Protein AF-A0A2A2D7W2-F1 (afdb_monomer_lite)

Sequence (180 aa):
MSSDYAPDDEALRLYGRYKRAREIEAELRDPVREQAARDLKAGAAVSDLAKLTGLTPEYFRRIARAESVERKRPPTVGKLASGPARQHAAPPPAAPRWEGSPAPRMPGPPAELGLSPVVAALPEGDARLLASQAEAQHPDWGKEVRKELRGVPAEWVKRAIVEAAVQAGYVGVPGGETEK

Secondary structure (DSSP, 8-state):
--------HHHHHHHHHHHHHHHHHHHHHHHHHHHHHHHHHTT--HHHHHHHH---HHHHHHHHHHTT----PPPSS-------------PPP--------PPP-PPPPPGGG---HHHHTS-HHHHHHHHHHHHHH-HHHHHHHHHHGGGS-HHHHHHHHHHHHHHTTS-PPTT-----

pLDDT: mean 77.69, std 19.37, range [31.17, 96.38]

Radius of gyration: 27.21 Å; chains: 1; bounding box: 74×61×68 Å

Organism: NCBI:txid1940

Foldseek 3Di:
DPDPDDDDPVVVVVVVVVVVVVVVCVVCVVVLLVVLLVVLVVPDDLVVSCVVPVHDSVVSVVSCVVSVSDPPPPPPPDPDDDDDDDDDDDDDPDDPDDDDDDDDPPDFADPVLPFDPLLRPDDLVVLQVQLVQLCVVPVVVNVVLVVVCVVGPPSCSSSSSNRVCVVVVNDDGPPDPPPD

Structure (mmCIF, N/CA/C/O backbone):
data_AF-A0A2A2D7W2-F1
#
_entry.id   AF-A0A2A2D7W2-F1
#
loop_
_atom_site.group_PDB
_atom_site.id
_atom_site.type_symbol
_atom_site.label_atom_id
_atom_site.label_alt_id
_atom_site.label_comp_id
_atom_site.label_asym_id
_atom_site.label_entity_id
_atom_site.label_seq_id
_atom_site.pdbx_PDB_ins_code
_atom_site.Cartn_x
_atom_site.Cartn_y
_atom_site.Cartn_z
_atom_site.occupancy
_atom_site.B_iso_or_equiv
_atom_site.auth_seq_id
_atom_site.auth_comp_id
_atom_site.auth_asym_id
_atom_site.auth_atom_id
_atom_site.pdbx_PDB_model_num
ATOM 1 N N . MET A 1 1 ? 13.602 5.714 -39.920 1.00 51.44 1 MET A N 1
ATOM 2 C CA . MET A 1 1 ? 14.758 6.062 -39.073 1.00 51.44 1 MET A CA 1
ATOM 3 C C . MET A 1 1 ? 15.199 4.786 -38.384 1.00 51.44 1 MET A C 1
ATOM 5 O O . MET A 1 1 ? 14.487 4.335 -37.496 1.00 51.44 1 MET A O 1
ATOM 9 N N . SER A 1 2 ? 16.276 4.150 -38.853 1.00 49.97 2 SER A N 1
ATOM 10 C CA . SER A 1 2 ? 16.885 3.050 -38.098 1.00 49.97 2 SER A CA 1
ATOM 11 C C . SER A 1 2 ? 17.583 3.672 -36.904 1.00 49.97 2 SER A C 1
ATOM 13 O O . SER A 1 2 ? 18.493 4.479 -37.067 1.00 49.97 2 SER A O 1
ATOM 15 N N . SER A 1 3 ? 17.074 3.392 -35.711 1.00 67.00 3 SER A N 1
ATOM 16 C CA . SER A 1 3 ? 17.784 3.726 -34.489 1.00 67.00 3 SER A CA 1
ATOM 17 C C . SER A 1 3 ? 18.873 2.674 -34.326 1.00 67.00 3 SER A C 1
ATOM 19 O O . SER A 1 3 ? 18.574 1.541 -33.953 1.00 67.00 3 SER A O 1
ATOM 21 N N . ASP A 1 4 ? 20.118 3.047 -34.622 1.00 78.12 4 ASP A N 1
ATOM 22 C CA . ASP A 1 4 ? 21.319 2.256 -34.323 1.00 78.12 4 ASP A CA 1
ATOM 23 C C . ASP A 1 4 ? 21.610 2.297 -32.811 1.00 78.12 4 ASP A C 1
ATOM 25 O O . ASP A 1 4 ? 22.688 2.672 -32.354 1.00 78.12 4 ASP A O 1
ATOM 29 N N . TYR A 1 5 ? 20.597 1.992 -32.002 1.00 82.56 5 TYR A N 1
ATOM 30 C CA . TYR A 1 5 ? 20.726 1.926 -30.559 1.00 82.56 5 TYR A CA 1
ATOM 31 C C . TYR A 1 5 ? 21.287 0.558 -30.172 1.00 82.56 5 TYR A C 1
ATOM 33 O O . TYR A 1 5 ? 20.591 -0.456 -30.236 1.00 82.56 5 TYR A O 1
ATOM 41 N N . ALA A 1 6 ? 22.553 0.549 -29.761 1.00 86.50 6 ALA A N 1
ATOM 42 C CA . ALA A 1 6 ? 23.204 -0.589 -29.132 1.00 86.50 6 ALA A CA 1
ATOM 43 C C . ALA A 1 6 ? 23.229 -0.357 -27.608 1.00 86.50 6 ALA A C 1
ATOM 45 O O . ALA A 1 6 ? 24.036 0.450 -27.140 1.00 86.50 6 ALA A O 1
ATOM 46 N N . PRO A 1 7 ? 22.331 -0.988 -26.827 1.00 85.12 7 PRO A N 1
ATOM 47 C CA . PRO A 1 7 ? 22.400 -0.923 -25.370 1.00 85.12 7 PRO A CA 1
ATOM 48 C C . PRO A 1 7 ? 23.709 -1.544 -24.873 1.00 85.12 7 PRO A C 1
ATOM 50 O O . PRO A 1 7 ? 24.213 -2.498 -25.467 1.00 8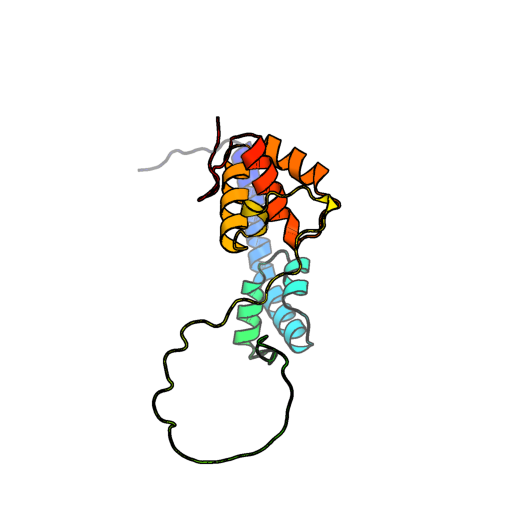5.12 7 PRO A O 1
ATOM 53 N N . ASP A 1 8 ? 24.238 -1.019 -23.770 1.00 91.38 8 ASP A N 1
ATOM 54 C CA . ASP A 1 8 ? 25.399 -1.607 -23.107 1.00 91.38 8 ASP A CA 1
ATOM 55 C C . ASP A 1 8 ? 25.084 -2.997 -22.509 1.00 91.38 8 ASP A C 1
ATOM 57 O O . ASP A 1 8 ? 23.928 -3.422 -22.370 1.00 91.38 8 ASP A O 1
ATOM 61 N N . ASP A 1 9 ? 26.137 -3.738 -22.158 1.00 91.44 9 ASP A N 1
ATOM 62 C CA . ASP A 1 9 ? 26.018 -5.104 -21.638 1.00 91.44 9 ASP A CA 1
ATOM 63 C C . ASP A 1 9 ? 25.222 -5.181 -20.324 1.00 91.44 9 ASP A C 1
ATOM 65 O O . ASP A 1 9 ? 24.587 -6.201 -20.028 1.00 91.44 9 ASP A O 1
ATOM 69 N N . GLU A 1 10 ? 25.240 -4.118 -19.517 1.00 91.75 10 GLU A N 1
ATOM 70 C CA . GLU A 1 10 ? 24.492 -4.051 -18.263 1.00 91.75 10 GLU A CA 1
ATOM 71 C C . GLU A 1 10 ? 22.987 -3.918 -18.525 1.00 91.75 10 GLU A C 1
ATOM 73 O O . GLU A 1 10 ? 22.187 -4.686 -17.971 1.00 91.75 10 GLU A O 1
ATOM 78 N N . ALA A 1 11 ? 22.602 -3.023 -19.434 1.00 92.69 11 ALA A N 1
ATOM 79 C CA . ALA A 1 11 ? 21.234 -2.834 -19.885 1.00 92.69 11 ALA A CA 1
ATOM 80 C C . ALA A 1 11 ? 20.687 -4.110 -20.537 1.00 92.69 11 ALA A C 1
ATOM 82 O O . ALA A 1 11 ? 19.581 -4.543 -20.203 1.00 92.69 11 ALA A O 1
ATOM 83 N N . LEU A 1 12 ? 21.474 -4.792 -21.379 1.00 95.00 12 LEU A N 1
ATOM 84 C CA . LEU A 1 12 ? 21.086 -6.079 -21.970 1.00 95.00 12 LEU A CA 1
ATOM 85 C C . LEU A 1 12 ? 20.760 -7.134 -20.902 1.00 95.00 12 LEU A C 1
ATOM 87 O O . LEU A 1 12 ? 19.733 -7.819 -20.984 1.00 95.00 12 LEU A O 1
ATOM 91 N N . ARG A 1 13 ? 21.584 -7.246 -19.853 1.00 95.31 13 ARG A N 1
ATOM 92 C CA . ARG A 1 13 ? 21.332 -8.175 -18.736 1.00 95.31 13 ARG A CA 1
ATOM 93 C C . ARG A 1 13 ? 20.109 -7.773 -17.919 1.00 95.31 13 ARG A C 1
ATOM 95 O O . ARG A 1 13 ? 19.344 -8.647 -17.496 1.00 95.31 13 ARG A O 1
ATOM 102 N N . LEU A 1 14 ? 19.917 -6.478 -17.669 1.00 95.62 14 LEU A N 1
ATOM 103 C CA . LEU A 1 14 ? 18.753 -5.959 -16.954 1.00 95.62 14 LEU A CA 1
ATOM 104 C C . LEU A 1 14 ? 17.462 -6.273 -17.715 1.00 95.62 14 LEU A C 1
ATOM 106 O O . LEU A 1 14 ? 16.559 -6.901 -17.157 1.00 95.62 14 LEU A O 1
ATOM 110 N N . TYR A 1 15 ? 17.401 -5.923 -18.998 1.00 94.50 15 TYR A N 1
ATOM 111 C CA . TYR A 1 15 ? 16.236 -6.174 -19.840 1.00 94.50 15 TYR A CA 1
ATOM 112 C C . TYR A 1 15 ? 15.977 -7.667 -20.029 1.00 94.50 15 TYR A C 1
ATOM 114 O O . TYR A 1 15 ? 14.828 -8.097 -19.962 1.00 94.50 15 TYR A O 1
ATOM 122 N N . GLY A 1 16 ? 17.023 -8.486 -20.155 1.00 95.75 16 GLY A N 1
ATOM 123 C CA . GLY A 1 16 ? 16.884 -9.940 -20.212 1.00 95.75 16 GLY A CA 1
ATOM 124 C C . GLY A 1 16 ? 16.321 -10.555 -18.923 1.00 95.75 16 GLY A C 1
ATOM 125 O O . GLY A 1 16 ? 15.558 -11.520 -18.979 1.00 95.75 16 GLY A O 1
ATOM 126 N N . ARG A 1 17 ? 16.667 -10.021 -17.741 1.00 96.38 17 ARG A N 1
ATOM 127 C CA . ARG A 1 17 ? 16.051 -10.440 -16.465 1.00 96.38 17 ARG A CA 1
ATOM 128 C C . ARG A 1 17 ? 14.594 -9.997 -16.376 1.00 96.38 17 ARG A C 1
ATOM 130 O O . ARG A 1 17 ? 13.741 -10.804 -16.017 1.00 96.38 17 ARG A O 1
ATOM 137 N N . TYR A 1 18 ? 14.314 -8.750 -16.743 1.00 95.69 18 TYR A N 1
ATOM 138 C CA . TYR A 1 18 ? 12.960 -8.206 -16.720 1.00 95.69 18 TYR A CA 1
ATOM 139 C C . TYR A 1 18 ? 12.023 -8.955 -17.677 1.00 95.69 18 TYR A C 1
ATOM 141 O O . TYR A 1 18 ? 10.930 -9.350 -17.281 1.00 95.69 18 TYR A O 1
ATOM 149 N N . LYS A 1 19 ? 12.475 -9.228 -18.907 1.00 96.25 19 LYS A N 1
ATOM 150 C CA . LYS A 1 19 ? 11.723 -9.999 -19.902 1.00 96.25 19 LYS A CA 1
ATOM 151 C C . LYS A 1 19 ? 11.333 -11.378 -19.367 1.00 96.25 19 LYS A C 1
ATOM 153 O O . LYS A 1 19 ? 10.155 -11.711 -19.387 1.00 96.25 19 LYS A O 1
ATOM 158 N N . ARG A 1 20 ? 12.290 -12.127 -18.808 1.00 95.94 20 ARG A N 1
ATOM 159 C CA . ARG A 1 20 ? 12.022 -13.449 -18.215 1.00 95.94 20 ARG A CA 1
ATOM 160 C C . ARG A 1 20 ? 11.023 -13.382 -17.064 1.00 95.94 20 ARG A C 1
ATOM 162 O O . ARG A 1 20 ? 10.125 -14.210 -16.988 1.00 95.94 20 ARG A O 1
ATOM 169 N N . ALA A 1 21 ? 11.141 -12.384 -16.188 1.00 94.94 21 ALA A N 1
ATOM 170 C CA . ALA A 1 21 ? 10.177 -12.193 -15.106 1.00 94.94 21 ALA A CA 1
ATOM 171 C C . ALA A 1 21 ? 8.759 -11.935 -15.643 1.00 94.94 21 ALA A C 1
ATOM 173 O O . ALA A 1 21 ? 7.798 -12.479 -15.110 1.00 94.94 21 ALA A O 1
ATOM 174 N N . ARG A 1 22 ? 8.628 -11.155 -16.724 1.00 94.94 22 ARG A N 1
ATOM 175 C CA . ARG A 1 22 ? 7.341 -10.886 -17.382 1.00 94.94 22 ARG A CA 1
ATOM 176 C C . ARG A 1 22 ? 6.758 -12.111 -18.079 1.00 94.94 22 ARG A C 1
ATOM 178 O O . ARG A 1 22 ? 5.543 -12.274 -18.057 1.00 94.94 22 ARG A O 1
ATOM 185 N N . GLU A 1 23 ? 7.595 -12.951 -18.679 1.00 95.00 23 GLU A N 1
ATOM 186 C CA . GLU A 1 23 ? 7.173 -14.223 -19.279 1.00 95.00 23 GLU A CA 1
ATOM 187 C C . GLU A 1 23 ? 6.632 -15.172 -18.203 1.00 95.00 23 GLU A C 1
ATOM 189 O O . GLU A 1 23 ? 5.501 -15.633 -18.312 1.00 95.00 23 GLU A O 1
ATOM 194 N N . ILE A 1 24 ? 7.365 -15.342 -17.099 1.00 94.56 24 ILE A N 1
ATOM 195 C CA . ILE A 1 24 ? 6.923 -16.154 -15.954 1.00 94.56 24 ILE A CA 1
ATOM 196 C C . ILE A 1 24 ? 5.635 -15.589 -15.338 1.00 94.56 24 ILE A C 1
ATOM 198 O O . ILE A 1 24 ? 4.709 -16.334 -15.028 1.00 94.56 24 ILE A O 1
ATOM 202 N N . GLU A 1 25 ? 5.539 -14.268 -15.166 1.00 92.06 25 GLU A N 1
ATOM 203 C CA . GLU A 1 25 ? 4.320 -13.627 -14.663 1.00 92.06 25 GLU A CA 1
ATOM 204 C C . GLU A 1 25 ? 3.128 -13.905 -15.587 1.00 92.06 25 GLU A C 1
ATOM 206 O O . GLU A 1 25 ? 2.035 -14.193 -15.103 1.00 92.06 25 GLU A O 1
ATOM 211 N N . ALA A 1 26 ? 3.330 -13.842 -16.906 1.00 93.25 26 ALA A N 1
ATOM 212 C CA . ALA A 1 26 ? 2.289 -14.131 -17.883 1.00 93.25 26 ALA A CA 1
ATOM 213 C C . ALA A 1 26 ? 1.829 -15.594 -17.812 1.00 93.25 26 ALA A C 1
ATOM 215 O O . ALA A 1 26 ? 0.624 -15.836 -17.811 1.00 93.25 26 ALA A O 1
ATOM 216 N N . GLU A 1 27 ? 2.760 -16.542 -17.681 1.00 94.75 27 GLU A N 1
ATOM 217 C CA . GLU A 1 27 ? 2.459 -17.971 -17.512 1.00 94.75 27 GLU A CA 1
ATOM 218 C C . GLU A 1 27 ? 1.678 -18.253 -16.222 1.00 94.75 27 GLU A C 1
ATOM 220 O O . GLU A 1 27 ? 0.720 -19.026 -16.219 1.00 94.75 27 GLU A O 1
ATOM 225 N N . LEU A 1 28 ? 2.051 -17.602 -15.118 1.00 94.00 28 LEU A N 1
ATOM 226 C CA . LEU A 1 28 ? 1.417 -17.808 -13.814 1.00 94.00 28 LEU A CA 1
ATOM 227 C C . LEU A 1 28 ? 0.087 -17.067 -13.660 1.00 94.00 28 LEU A C 1
ATOM 229 O O . LEU A 1 28 ? -0.694 -17.391 -12.763 1.00 94.00 28 LEU A O 1
ATOM 233 N N . ARG A 1 29 ? -0.197 -16.079 -14.510 1.00 91.06 29 ARG A N 1
ATOM 234 C CA . ARG A 1 29 ? -1.351 -15.190 -14.348 1.00 91.06 29 ARG A CA 1
ATOM 235 C C . ARG A 1 29 ? -2.683 -15.932 -14.347 1.00 91.06 29 ARG A C 1
ATOM 237 O O . ARG A 1 29 ? -3.517 -15.668 -13.477 1.00 91.06 29 ARG A O 1
ATOM 244 N N . ASP A 1 30 ? -2.883 -16.833 -15.302 1.00 93.06 30 ASP A N 1
ATOM 245 C CA . ASP A 1 30 ? -4.134 -17.581 -15.438 1.00 93.06 30 ASP A CA 1
ATOM 246 C C . ASP A 1 30 ? -4.310 -18.623 -14.318 1.00 93.06 30 ASP A C 1
ATOM 248 O O . ASP A 1 30 ? -5.356 -18.588 -13.661 1.00 93.06 30 ASP A O 1
ATOM 252 N N . PRO A 1 31 ? -3.297 -19.448 -13.974 1.00 95.19 31 PRO A N 1
ATOM 253 C CA . PRO A 1 31 ? -3.356 -20.324 -12.802 1.00 95.19 31 PRO A CA 1
ATOM 254 C C . PRO A 1 31 ? -3.639 -19.577 -11.492 1.00 95.19 31 PRO A C 1
ATOM 256 O O . PRO A 1 31 ? -4.482 -20.002 -10.699 1.00 95.19 31 PRO A O 1
ATOM 259 N N . VAL A 1 32 ? -2.982 -18.432 -11.265 1.00 94.19 32 VAL A N 1
ATOM 260 C CA . VAL A 1 32 ? -3.209 -17.599 -10.071 1.00 94.19 32 VAL A CA 1
ATOM 261 C C . VAL A 1 32 ? -4.636 -17.063 -10.052 1.00 94.19 32 VAL A C 1
ATOM 263 O O . VAL A 1 32 ? -5.274 -17.051 -9.000 1.00 94.19 32 VAL A O 1
ATOM 266 N N . ARG A 1 33 ? -5.163 -16.627 -11.200 1.00 93.62 33 ARG A N 1
ATOM 267 C CA . ARG A 1 33 ? -6.545 -16.149 -11.308 1.00 93.62 33 ARG A CA 1
ATOM 268 C C . ARG A 1 33 ? -7.547 -17.255 -10.984 1.00 93.62 33 ARG A C 1
ATOM 270 O O . ARG A 1 33 ? -8.500 -16.999 -10.249 1.00 93.62 33 ARG A O 1
ATOM 277 N N . GLU A 1 34 ? -7.339 -18.455 -11.517 1.00 93.75 34 GLU A N 1
ATOM 278 C CA . GLU A 1 34 ? -8.215 -19.600 -11.274 1.00 93.75 34 GLU A CA 1
ATOM 279 C C . GLU A 1 34 ? -8.189 -20.022 -9.800 1.00 93.75 34 GLU A C 1
ATOM 281 O O . GLU A 1 34 ? -9.242 -20.186 -9.180 1.00 93.75 34 GLU A O 1
ATOM 286 N N . GLN A 1 35 ? -6.998 -20.125 -9.204 1.00 95.19 35 GLN A N 1
ATOM 287 C CA . GLN A 1 35 ? -6.873 -20.461 -7.789 1.00 95.19 35 GLN A CA 1
ATOM 288 C C . GLN A 1 35 ? -7.503 -19.383 -6.900 1.00 95.19 35 GLN A C 1
ATOM 290 O O . GLN A 1 35 ? -8.275 -19.704 -5.999 1.00 95.19 35 GLN A O 1
ATOM 295 N N . ALA A 1 36 ? -7.283 -18.104 -7.212 1.00 93.75 36 ALA A N 1
ATOM 296 C CA . ALA A 1 36 ? -7.903 -17.001 -6.488 1.00 93.75 36 ALA A CA 1
ATOM 297 C C . ALA A 1 36 ? -9.438 -17.047 -6.550 1.00 93.75 36 ALA A C 1
ATOM 299 O O . ALA A 1 36 ? -10.099 -16.756 -5.555 1.00 93.75 36 ALA A O 1
ATOM 300 N N . ALA A 1 37 ? -10.027 -17.431 -7.687 1.00 93.06 37 ALA A N 1
ATOM 301 C CA . ALA A 1 37 ? -11.473 -17.622 -7.799 1.00 93.06 37 ALA A CA 1
ATOM 302 C C . ALA A 1 37 ? -11.980 -18.733 -6.863 1.00 93.06 37 ALA A C 1
ATOM 304 O O . ALA A 1 37 ? -13.005 -18.555 -6.197 1.00 93.06 37 ALA A O 1
ATOM 305 N N . ARG A 1 38 ? -11.255 -19.856 -6.767 1.00 93.25 38 ARG A N 1
ATOM 306 C CA . ARG A 1 38 ? -11.581 -20.955 -5.841 1.00 93.25 38 ARG A CA 1
ATOM 307 C C . ARG A 1 38 ? -11.481 -20.509 -4.384 1.00 93.25 38 ARG A C 1
ATOM 309 O O . ARG A 1 38 ? -12.416 -20.732 -3.619 1.00 93.25 38 ARG A O 1
ATOM 316 N N . ASP A 1 39 ? -10.406 -19.816 -4.025 1.00 93.12 39 ASP A N 1
ATOM 317 C CA . ASP A 1 39 ? -10.178 -19.340 -2.659 1.00 93.12 39 ASP A CA 1
ATOM 318 C C . ASP A 1 39 ? -11.236 -18.313 -2.238 1.00 93.12 39 ASP A C 1
ATOM 320 O O . ASP A 1 39 ? -11.752 -18.354 -1.120 1.00 93.12 39 ASP A O 1
ATOM 324 N N . LEU A 1 40 ? -11.631 -17.420 -3.151 1.00 91.56 40 LEU A N 1
ATOM 325 C CA . LEU A 1 40 ? -12.723 -16.476 -2.917 1.00 91.56 40 LEU A CA 1
ATOM 326 C C . LEU A 1 40 ? -14.050 -17.207 -2.673 1.00 91.56 40 LEU A C 1
ATOM 328 O O . LEU A 1 40 ? -14.754 -16.860 -1.722 1.00 91.56 40 LEU A O 1
ATOM 332 N N . LYS A 1 41 ? -14.374 -18.239 -3.466 1.00 89.69 41 LYS A N 1
ATOM 333 C CA . LYS A 1 41 ? -15.563 -19.091 -3.251 1.00 89.69 41 LYS A CA 1
ATOM 334 C C . LYS A 1 41 ? -15.506 -19.839 -1.916 1.00 89.69 41 LYS A C 1
ATOM 336 O O . LYS A 1 41 ? -16.534 -19.979 -1.262 1.00 89.69 41 LYS A O 1
ATOM 341 N N . ALA A 1 42 ? -14.315 -20.247 -1.482 1.00 90.44 42 ALA A N 1
ATOM 342 C CA . ALA A 1 42 ? -14.075 -20.840 -0.165 1.00 90.44 42 ALA A CA 1
ATOM 343 C C . ALA A 1 42 ? -14.145 -19.820 0.991 1.00 90.44 42 ALA A C 1
ATOM 345 O O . ALA A 1 42 ? -14.096 -20.194 2.161 1.00 90.44 42 ALA A O 1
ATOM 346 N N . GLY A 1 43 ? -14.288 -18.527 0.684 1.00 87.44 43 GLY A N 1
ATOM 347 C CA . GLY A 1 43 ? -14.479 -17.468 1.665 1.00 87.44 43 GLY A CA 1
ATOM 348 C C . GLY A 1 43 ? -13.207 -16.720 2.057 1.00 87.44 43 GLY A C 1
ATOM 349 O O . GLY A 1 43 ? -13.269 -15.931 3.004 1.00 87.44 43 GLY A O 1
ATOM 350 N N . ALA A 1 44 ? -12.088 -16.896 1.350 1.00 90.06 44 ALA A N 1
ATOM 351 C CA . ALA A 1 44 ? -10.870 -16.124 1.583 1.00 90.06 44 ALA A CA 1
ATOM 352 C C . ALA A 1 44 ? -11.128 -14.610 1.478 1.00 90.06 44 ALA A C 1
ATOM 354 O O . ALA A 1 44 ? -11.964 -14.139 0.696 1.00 90.06 44 ALA A O 1
ATOM 355 N N . ALA A 1 45 ? -10.418 -13.814 2.281 1.00 90.69 45 ALA A N 1
ATOM 356 C CA . ALA A 1 45 ? -10.515 -12.367 2.175 1.00 90.69 45 ALA A CA 1
ATOM 357 C C . ALA A 1 45 ? -9.616 -11.848 1.047 1.00 90.69 45 ALA A C 1
ATOM 359 O O . ALA A 1 45 ? -8.442 -12.191 0.941 1.00 90.69 45 ALA A O 1
ATOM 360 N N . VAL A 1 46 ? -10.153 -10.919 0.254 1.00 91.31 46 VAL A N 1
ATOM 361 C CA . VAL A 1 46 ? -9.418 -10.194 -0.797 1.00 91.31 46 VAL A CA 1
ATOM 362 C C . VAL A 1 46 ? -8.108 -9.575 -0.286 1.00 91.31 46 VAL A C 1
ATOM 364 O O . VAL A 1 46 ? -7.115 -9.550 -1.007 1.00 91.31 46 VAL A O 1
ATOM 367 N N . SER A 1 47 ? -8.093 -9.075 0.955 1.00 89.94 47 SER A N 1
ATOM 368 C CA . SER A 1 47 ? -6.895 -8.500 1.577 1.00 89.94 47 SER A CA 1
ATOM 369 C C . SER A 1 47 ? -5.773 -9.514 1.760 1.00 89.94 47 SER A C 1
ATOM 371 O O . SER A 1 47 ? -4.607 -9.141 1.678 1.00 89.94 47 SER A O 1
ATOM 373 N N . ASP A 1 48 ? -6.118 -10.771 2.013 1.00 93.06 48 ASP A N 1
ATOM 374 C CA . ASP A 1 48 ? -5.147 -11.814 2.328 1.00 93.06 48 ASP A CA 1
ATOM 375 C C . ASP A 1 48 ? -4.534 -12.348 1.033 1.00 93.06 48 ASP A C 1
ATOM 377 O O . ASP A 1 48 ? -3.314 -12.457 0.929 1.00 93.06 48 ASP A O 1
ATOM 381 N N . LEU A 1 49 ? -5.355 -12.523 -0.010 1.00 92.81 49 LEU A N 1
ATOM 382 C CA . LEU A 1 49 ? -4.882 -12.857 -1.358 1.00 92.81 49 LEU A CA 1
ATOM 383 C C . LEU A 1 49 ? -3.952 -11.776 -1.932 1.00 92.81 49 LEU A C 1
ATOM 385 O O . LEU A 1 49 ? -2.921 -12.093 -2.525 1.00 92.81 49 LEU A O 1
ATOM 389 N N . ALA A 1 50 ? -4.267 -10.497 -1.706 1.00 93.50 50 ALA A N 1
ATOM 390 C CA . ALA A 1 50 ? -3.407 -9.382 -2.107 1.00 93.50 50 ALA A CA 1
ATOM 391 C C . ALA A 1 50 ? -2.039 -9.413 -1.411 1.00 93.50 50 ALA A C 1
ATOM 393 O O . ALA A 1 50 ? -1.011 -9.219 -2.055 1.00 93.50 50 ALA A O 1
ATOM 394 N N . LYS A 1 51 ? -2.010 -9.712 -0.107 1.00 94.31 51 LYS A N 1
ATOM 395 C CA . LYS A 1 51 ? -0.756 -9.831 0.650 1.00 94.31 51 LYS A CA 1
ATOM 396 C C . LYS A 1 51 ? 0.102 -11.003 0.178 1.00 94.31 51 LYS A C 1
ATOM 398 O O . LYS A 1 51 ? 1.311 -10.847 0.076 1.00 94.31 51 LYS A O 1
ATOM 403 N N . LEU A 1 52 ? -0.512 -12.153 -0.106 1.00 94.19 52 LEU A N 1
ATOM 404 C CA . LEU A 1 52 ? 0.208 -13.369 -0.498 1.00 94.19 52 LEU A CA 1
ATOM 405 C C . LEU A 1 52 ? 0.816 -13.274 -1.900 1.00 94.19 52 LEU A C 1
ATOM 407 O O . LEU A 1 52 ? 1.903 -13.787 -2.138 1.00 94.19 52 LEU A O 1
ATOM 411 N N . THR A 1 53 ? 0.116 -12.626 -2.828 1.00 91.88 53 THR A N 1
ATOM 412 C CA . THR A 1 53 ? 0.521 -12.563 -4.242 1.00 91.88 53 THR A CA 1
ATOM 413 C C . THR A 1 53 ? 1.284 -11.292 -4.606 1.00 91.88 53 THR A C 1
ATOM 415 O O . THR A 1 53 ? 1.847 -11.210 -5.694 1.00 91.88 53 THR A O 1
ATOM 418 N N . GLY A 1 54 ? 1.259 -10.270 -3.745 1.00 92.81 54 GLY A N 1
ATOM 419 C CA . GLY A 1 54 ? 1.776 -8.936 -4.06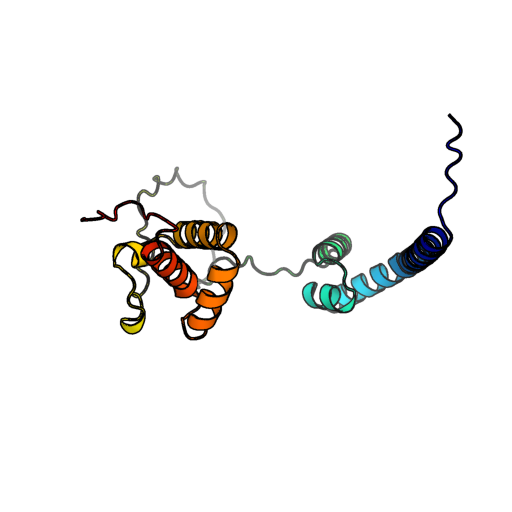4 1.00 92.81 54 GLY A CA 1
ATOM 420 C C . GLY A 1 54 ? 0.929 -8.168 -5.088 1.00 92.81 54 GLY A C 1
ATOM 421 O O . GLY A 1 54 ? 1.293 -7.058 -5.475 1.00 92.81 54 GLY A O 1
ATOM 422 N N . LEU A 1 55 ? -0.208 -8.722 -5.527 1.00 92.38 55 LEU A N 1
ATOM 423 C CA . LEU A 1 55 ? -1.133 -8.056 -6.438 1.00 92.38 55 LEU A CA 1
ATOM 424 C C . LEU A 1 55 ? -2.076 -7.116 -5.680 1.00 92.38 55 LEU A C 1
ATOM 426 O O . LEU A 1 55 ? -2.335 -7.251 -4.484 1.00 92.38 55 LEU A O 1
ATOM 430 N N . THR A 1 56 ? -2.636 -6.145 -6.398 1.00 93.94 56 THR A N 1
ATOM 431 C CA . THR A 1 56 ? -3.518 -5.149 -5.778 1.00 93.94 56 THR A CA 1
ATOM 432 C C . THR A 1 56 ? -4.839 -5.770 -5.297 1.00 93.94 56 THR A C 1
ATOM 434 O O . THR A 1 56 ? -5.390 -6.649 -5.965 1.00 93.94 56 THR A O 1
ATOM 437 N N . PRO A 1 57 ? -5.442 -5.271 -4.200 1.00 92.12 57 PRO A N 1
ATOM 438 C CA . PRO A 1 57 ? -6.760 -5.729 -3.758 1.00 92.12 57 PRO A CA 1
ATOM 439 C C . PRO A 1 57 ? -7.848 -5.597 -4.833 1.00 92.12 57 PRO A C 1
ATOM 441 O O . PRO A 1 57 ? -8.753 -6.425 -4.901 1.00 92.12 57 PRO A O 1
ATOM 444 N N . GLU A 1 58 ? -7.766 -4.578 -5.696 1.00 93.75 58 GLU A N 1
ATOM 445 C CA . GLU A 1 58 ? -8.748 -4.367 -6.767 1.00 93.75 58 GLU A CA 1
ATOM 446 C C . GLU A 1 58 ? -8.720 -5.485 -7.817 1.00 93.75 58 GLU A C 1
ATOM 448 O O . GLU A 1 58 ? -9.774 -5.845 -8.342 1.00 93.75 58 GLU A O 1
ATOM 453 N N . TYR A 1 59 ? -7.555 -6.092 -8.074 1.00 93.81 59 TYR A N 1
ATOM 454 C CA . TYR A 1 59 ? -7.443 -7.258 -8.952 1.00 93.81 59 TYR A CA 1
ATOM 455 C C . TYR A 1 59 ? -8.360 -8.397 -8.480 1.00 93.81 59 TYR A C 1
ATOM 457 O O . TYR A 1 59 ? -9.187 -8.899 -9.242 1.00 93.81 59 TYR A O 1
ATOM 465 N N . PHE A 1 60 ? -8.306 -8.729 -7.189 1.00 93.62 60 PHE A N 1
ATOM 466 C CA . PHE A 1 60 ? -9.142 -9.775 -6.599 1.00 93.62 60 PHE A CA 1
ATOM 467 C C . PHE A 1 60 ? -10.609 -9.369 -6.457 1.00 93.62 60 PHE A C 1
ATOM 469 O O . PHE A 1 60 ? -11.482 -10.222 -6.596 1.00 93.62 60 PHE A O 1
ATOM 476 N N . ARG A 1 61 ? -10.923 -8.081 -6.246 1.00 91.50 61 ARG A N 1
ATOM 477 C CA . ARG A 1 61 ? -12.323 -7.607 -6.284 1.00 91.50 61 ARG A CA 1
ATOM 478 C C . ARG A 1 61 ? -12.949 -7.811 -7.658 1.00 91.50 61 ARG A C 1
ATOM 480 O O . ARG A 1 61 ? -14.114 -8.186 -7.736 1.00 91.50 61 ARG A O 1
ATOM 487 N N . ARG A 1 62 ? -12.195 -7.592 -8.739 1.00 91.88 62 ARG A N 1
ATOM 488 C CA . ARG A 1 62 ? -12.673 -7.854 -10.106 1.00 91.88 62 ARG A CA 1
ATOM 489 C C . ARG A 1 62 ? -12.951 -9.337 -10.332 1.00 91.88 62 ARG A C 1
ATOM 491 O O . ARG A 1 62 ? -13.989 -9.657 -10.900 1.00 91.88 62 ARG A O 1
ATOM 498 N N . ILE A 1 63 ? -12.077 -10.221 -9.848 1.00 91.31 63 ILE A N 1
ATOM 499 C CA . ILE A 1 63 ? -12.302 -11.675 -9.905 1.00 91.31 63 ILE A CA 1
ATOM 500 C C . ILE A 1 63 ? -13.550 -12.050 -9.098 1.00 91.31 63 ILE A C 1
ATOM 502 O O . ILE A 1 63 ? -14.424 -12.731 -9.620 1.00 91.31 63 ILE A O 1
ATOM 506 N N . ALA A 1 64 ? -13.690 -11.540 -7.871 1.00 88.94 64 ALA A N 1
ATOM 507 C CA . ALA A 1 64 ? -14.860 -11.794 -7.030 1.00 88.94 64 ALA A CA 1
ATOM 508 C C . ALA A 1 64 ? -16.175 -11.365 -7.703 1.00 88.94 64 ALA A C 1
ATOM 510 O O . ALA A 1 64 ? -17.143 -12.119 -7.681 1.00 88.94 64 ALA A O 1
ATOM 511 N N . ARG A 1 65 ? -16.198 -10.186 -8.347 1.00 87.62 65 ARG A N 1
ATOM 512 C CA . ARG A 1 65 ? -17.353 -9.705 -9.127 1.00 87.62 65 ARG A CA 1
ATOM 513 C C . ARG A 1 65 ? -17.655 -10.618 -10.318 1.00 87.62 65 ARG A C 1
ATOM 515 O O . ARG A 1 65 ? -18.810 -10.961 -10.530 1.00 87.62 65 ARG A O 1
ATOM 522 N N . ALA A 1 66 ? -16.631 -11.023 -11.073 1.00 88.25 66 ALA A N 1
ATOM 523 C CA . ALA A 1 66 ? -16.792 -11.905 -12.231 1.00 88.25 66 ALA A CA 1
ATOM 524 C C . ALA A 1 66 ? -17.343 -13.287 -11.842 1.00 88.25 66 ALA A C 1
ATOM 526 O O . ALA A 1 66 ? -18.186 -13.838 -12.539 1.00 88.25 66 ALA A O 1
ATOM 527 N N . GLU A 1 67 ? -16.920 -13.812 -10.694 1.00 85.19 67 GLU A N 1
ATOM 528 C CA . GLU A 1 67 ? -17.365 -15.103 -10.161 1.00 85.19 67 GLU A CA 1
ATOM 529 C C . GLU A 1 67 ? -18.670 -15.008 -9.352 1.00 85.19 67 GLU A C 1
ATOM 531 O O . GLU A 1 67 ? -19.092 -15.991 -8.742 1.00 85.19 67 GLU A O 1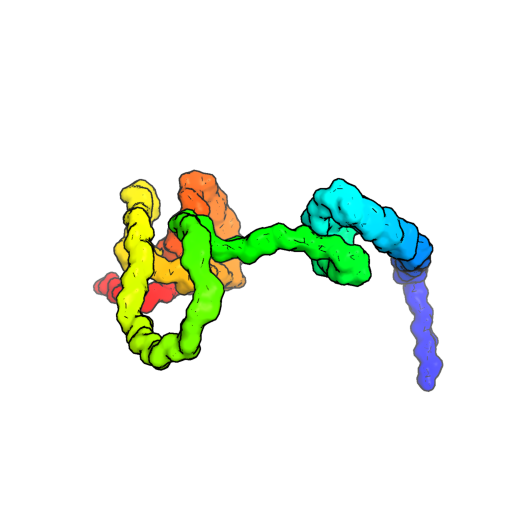
ATOM 536 N N . SER A 1 68 ? -19.307 -13.828 -9.310 1.00 80.62 68 SER A N 1
ATOM 537 C CA . SER A 1 68 ? -20.490 -13.531 -8.484 1.00 80.62 68 SER A CA 1
ATOM 538 C C . SER A 1 68 ? -20.311 -13.865 -6.995 1.00 80.62 68 SER A C 1
ATOM 540 O O . SER A 1 68 ? -21.278 -14.050 -6.256 1.00 80.62 68 SER A O 1
ATOM 542 N N . VAL A 1 69 ? -19.061 -13.893 -6.524 1.00 71.12 69 VAL A N 1
ATOM 543 C CA . VAL A 1 69 ? -18.690 -14.051 -5.116 1.00 71.12 69 VAL A CA 1
ATOM 544 C C . VAL A 1 69 ? -18.717 -12.674 -4.462 1.00 71.12 69 VAL A C 1
ATOM 546 O O . VAL A 1 69 ? -17.737 -12.177 -3.904 1.00 71.12 69 VAL A O 1
ATOM 549 N N . GLU A 1 70 ? -19.855 -11.996 -4.552 1.00 61.12 70 GLU A N 1
ATOM 550 C CA . GLU A 1 70 ? -20.089 -10.848 -3.695 1.00 61.12 70 GLU A CA 1
ATOM 551 C C . GLU A 1 70 ? -20.396 -11.375 -2.298 1.00 61.12 70 GLU A C 1
ATOM 553 O O . GLU A 1 70 ? -21.490 -11.861 -2.003 1.00 61.12 70 GLU A O 1
ATOM 558 N N . ARG A 1 71 ? -19.423 -11.242 -1.386 1.00 55.09 71 ARG A N 1
ATOM 559 C CA . ARG A 1 71 ? -19.769 -11.156 0.032 1.00 55.09 71 ARG A CA 1
ATOM 560 C C . ARG A 1 71 ? -20.789 -10.022 0.127 1.00 55.09 71 ARG A C 1
ATOM 562 O O . ARG A 1 71 ? -20.399 -8.862 0.001 1.00 55.09 71 ARG A O 1
ATOM 569 N N . LYS A 1 72 ? -22.057 -10.364 0.387 1.00 50.66 72 LYS A N 1
ATOM 570 C CA . LYS A 1 72 ? -23.076 -9.469 0.950 1.00 50.66 72 LYS A CA 1
ATOM 571 C C . LYS A 1 72 ? -22.553 -8.965 2.296 1.00 50.66 72 LYS A C 1
ATOM 573 O O . LYS A 1 72 ? -23.005 -9.389 3.354 1.00 50.66 72 LYS A O 1
ATOM 578 N N . ARG A 1 73 ? -21.518 -8.125 2.288 1.00 52.97 73 ARG A N 1
ATOM 579 C CA . ARG A 1 73 ? -21.193 -7.322 3.453 1.00 52.97 73 ARG A CA 1
ATOM 580 C C . ARG A 1 73 ? -22.386 -6.384 3.571 1.00 52.97 73 ARG A C 1
ATOM 582 O O . ARG A 1 73 ? -22.640 -5.661 2.605 1.00 52.97 73 ARG A O 1
ATOM 589 N N . PRO A 1 74 ? -23.152 -6.422 4.674 1.00 42.19 74 PRO A N 1
ATOM 590 C CA . PRO A 1 74 ? -24.114 -5.361 4.903 1.00 42.19 74 PRO A CA 1
ATOM 591 C C . PRO A 1 74 ? -23.352 -4.036 4.774 1.00 42.19 74 PRO A C 1
ATOM 593 O O . PRO A 1 74 ? -22.189 -3.974 5.199 1.00 42.19 74 PRO A O 1
ATOM 596 N N . PRO A 1 75 ? -23.936 -3.020 4.118 1.00 43.28 75 PRO A N 1
ATOM 597 C CA . PRO A 1 75 ? -23.275 -1.737 3.974 1.00 43.28 75 PRO A CA 1
ATOM 598 C C . PRO A 1 75 ? -22.841 -1.282 5.364 1.00 43.28 75 PRO A C 1
ATOM 600 O O . PRO A 1 75 ? -23.622 -1.332 6.314 1.00 43.28 75 PRO A O 1
ATOM 603 N N . THR A 1 76 ? -21.574 -0.901 5.499 1.00 49.62 76 THR A N 1
ATOM 604 C CA . THR A 1 76 ? -20.994 -0.421 6.754 1.00 49.62 76 THR A CA 1
ATOM 605 C C . THR A 1 76 ? -21.507 0.993 7.059 1.00 49.62 76 THR A C 1
ATOM 607 O O . THR A 1 76 ? -20.729 1.923 7.227 1.00 49.62 76 THR A O 1
ATOM 610 N N . VAL A 1 77 ? -22.826 1.181 7.085 1.00 46.56 77 VAL A N 1
ATOM 611 C CA . VAL A 1 77 ? -23.480 2.331 7.704 1.00 46.56 77 VAL A CA 1
ATOM 612 C C . VAL A 1 77 ? -24.181 1.834 8.958 1.00 46.56 77 VAL A C 1
ATOM 614 O O . VAL A 1 77 ? -24.992 0.917 8.905 1.00 46.56 77 VAL A O 1
ATOM 617 N N . GLY A 1 78 ? -23.791 2.419 10.088 1.00 39.31 78 GLY A N 1
ATOM 618 C CA . GLY A 1 78 ? -24.569 2.522 11.320 1.00 39.31 78 GLY A CA 1
ATOM 619 C C . GLY A 1 78 ? -25.403 1.309 11.719 1.00 39.31 78 GLY A C 1
ATOM 620 O O . GLY A 1 78 ? -26.565 1.175 11.353 1.00 39.31 78 GLY A O 1
ATOM 621 N N . LYS A 1 79 ? -24.845 0.497 12.611 1.00 45.16 79 LYS A N 1
ATOM 622 C CA . LYS A 1 79 ? -25.626 -0.351 13.505 1.00 45.16 79 LYS A CA 1
ATOM 623 C C . LYS A 1 79 ? -26.530 0.559 14.355 1.00 45.16 79 LYS A C 1
ATOM 625 O O . LYS A 1 79 ? -26.073 1.095 15.355 1.00 45.16 79 LYS A O 1
ATOM 630 N N . LEU A 1 80 ? -27.792 0.728 13.971 1.00 42.75 80 LEU A N 1
ATOM 631 C CA . LEU A 1 80 ? -28.866 1.098 14.890 1.00 42.75 80 LEU A CA 1
ATOM 632 C C . LEU A 1 80 ? -30.013 0.115 14.689 1.00 42.75 80 LEU A C 1
ATOM 634 O O . LEU A 1 80 ? -30.534 -0.083 13.595 1.00 42.75 80 LEU A O 1
ATOM 638 N N . ALA A 1 81 ? -30.295 -0.586 15.777 1.00 43.62 81 ALA A N 1
ATOM 639 C CA . ALA A 1 81 ? -31.279 -1.635 15.883 1.00 43.62 81 ALA A CA 1
ATOM 640 C C . ALA A 1 81 ? -32.701 -1.082 15.725 1.00 43.62 81 ALA A C 1
ATOM 642 O O . ALA A 1 81 ? -33.019 -0.051 16.308 1.00 43.62 81 ALA A O 1
ATOM 643 N N . SER A 1 82 ? -33.566 -1.815 15.021 1.00 33.41 82 SER A N 1
ATOM 644 C CA . SER A 1 82 ? -34.785 -2.420 15.589 1.00 33.41 82 SER A CA 1
ATOM 645 C C . SER A 1 82 ? -35.823 -2.717 14.500 1.00 33.41 82 SER A C 1
ATOM 647 O O . SER A 1 82 ? -36.288 -1.810 13.823 1.00 33.41 82 SER A O 1
ATOM 649 N N . GLY A 1 83 ? -36.223 -3.989 14.422 1.00 31.17 83 GLY A N 1
ATOM 650 C CA . GLY A 1 83 ? -37.633 -4.391 14.344 1.00 31.17 83 GLY A CA 1
ATOM 651 C C . GLY A 1 83 ? -38.378 -4.320 12.998 1.00 31.17 83 GLY A C 1
ATOM 652 O O . GLY A 1 83 ? -38.065 -3.487 12.157 1.00 31.17 83 GLY A O 1
ATOM 653 N N . PRO A 1 84 ? -39.364 -5.216 12.763 1.00 55.03 84 PRO A N 1
ATOM 654 C CA . PRO A 1 84 ? -39.814 -5.581 11.423 1.00 55.03 84 PRO A CA 1
ATOM 655 C C . PRO A 1 84 ? -41.152 -4.944 11.008 1.00 55.03 84 PRO A C 1
ATOM 657 O O . PRO A 1 84 ? -41.906 -4.427 11.826 1.00 55.03 84 PRO A O 1
ATOM 660 N N . ALA A 1 85 ? -41.467 -5.136 9.723 1.00 42.91 85 ALA A N 1
ATOM 661 C CA . ALA A 1 85 ? -42.749 -4.919 9.050 1.00 42.91 85 ALA A CA 1
ATOM 662 C C . ALA A 1 85 ? -43.125 -3.463 8.723 1.00 42.91 85 ALA A C 1
ATOM 664 O O . ALA A 1 85 ? -43.535 -2.690 9.581 1.00 42.91 85 ALA A O 1
ATOM 665 N N . ARG A 1 86 ? -43.182 -3.161 7.421 1.00 35.31 86 ARG A N 1
ATOM 666 C CA . ARG A 1 86 ? -44.468 -2.982 6.726 1.00 35.31 86 ARG A CA 1
ATOM 667 C C . ARG A 1 86 ? -44.265 -2.874 5.217 1.00 35.31 86 ARG A C 1
ATOM 669 O O . ARG A 1 86 ? -43.436 -2.124 4.719 1.00 35.31 86 ARG A O 1
ATOM 676 N N . GLN A 1 87 ? -45.045 -3.689 4.525 1.00 42.69 87 GLN A N 1
ATOM 677 C CA . GLN A 1 87 ? -45.320 -3.612 3.100 1.00 42.69 87 GLN A CA 1
ATOM 678 C C . GLN A 1 87 ? -46.140 -2.335 2.813 1.00 42.69 87 GLN A C 1
ATOM 680 O O . GLN A 1 87 ? -46.883 -1.895 3.684 1.00 42.69 87 GLN A O 1
ATOM 685 N N . HIS A 1 88 ? -46.018 -1.80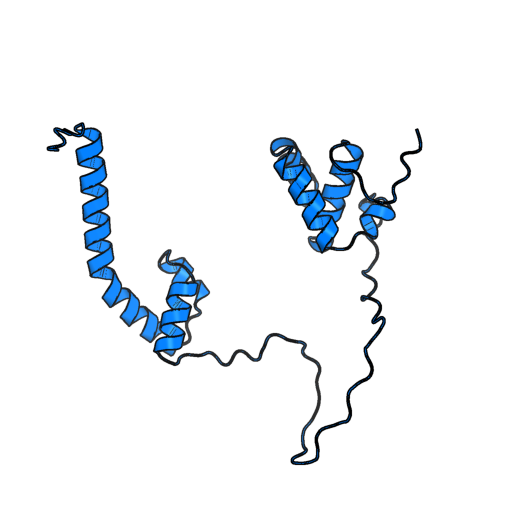0 1.593 1.00 43.53 88 HIS A N 1
ATOM 686 C CA . HIS A 1 88 ? -46.939 -0.871 0.910 1.00 43.53 88 HIS A CA 1
ATOM 687 C C . HIS A 1 88 ? -47.481 0.363 1.669 1.00 43.53 88 HIS A C 1
ATOM 689 O O . HIS A 1 88 ? -48.427 0.239 2.437 1.00 43.53 88 HIS A O 1
ATOM 695 N N . ALA A 1 89 ? -47.010 1.570 1.310 1.00 35.66 89 ALA A N 1
ATOM 696 C CA . ALA A 1 89 ? -47.845 2.775 1.121 1.00 35.66 89 ALA A CA 1
ATOM 697 C C . ALA A 1 89 ? -47.005 3.999 0.688 1.00 35.66 89 ALA A C 1
ATOM 699 O O . ALA A 1 89 ? -46.040 4.322 1.365 1.00 35.66 89 ALA A O 1
ATOM 700 N N . ALA A 1 90 ? -47.436 4.646 -0.407 1.00 44.31 90 ALA A N 1
ATOM 701 C CA . ALA A 1 90 ? -47.253 6.042 -0.861 1.00 44.31 90 ALA A CA 1
ATOM 702 C C . ALA A 1 90 ? -45.872 6.756 -0.761 1.00 44.31 90 ALA A C 1
ATOM 704 O O . ALA A 1 90 ? -45.177 6.659 0.246 1.00 44.31 90 ALA A O 1
ATOM 705 N N . PRO A 1 91 ? -45.485 7.576 -1.766 1.00 50.91 91 PRO A N 1
ATOM 706 C CA . PRO A 1 91 ? -44.315 8.445 -1.637 1.00 50.91 91 PRO A CA 1
ATOM 707 C C . PRO A 1 91 ? -44.549 9.488 -0.524 1.00 50.91 91 PRO A C 1
ATOM 709 O O . PRO A 1 91 ? -45.582 10.163 -0.547 1.00 50.91 91 PRO A O 1
ATOM 712 N N . PRO A 1 92 ? -43.634 9.648 0.452 1.00 53.00 92 PRO A N 1
ATOM 713 C CA . PRO A 1 92 ? -43.764 10.694 1.457 1.00 53.00 92 PRO A CA 1
ATOM 714 C C . PRO A 1 92 ? -43.483 12.082 0.845 1.00 53.00 92 PRO A C 1
ATOM 716 O O . PRO A 1 92 ? -42.690 12.192 -0.096 1.00 53.00 92 PRO A O 1
ATOM 719 N N . PRO A 1 93 ? -44.124 13.148 1.360 1.00 53.78 93 PRO A N 1
ATOM 720 C CA . PRO A 1 93 ? -43.893 14.517 0.910 1.00 53.78 93 PRO A CA 1
ATOM 721 C C . PRO A 1 93 ? -42.442 14.945 1.167 1.00 53.78 93 PRO A C 1
ATOM 723 O O . PRO A 1 93 ? -41.802 14.473 2.108 1.00 53.78 93 PRO A O 1
ATOM 726 N N . ALA A 1 94 ? -41.939 15.840 0.311 1.00 49.78 94 ALA A N 1
ATOM 727 C CA . ALA A 1 94 ? -40.582 16.379 0.349 1.00 49.78 94 ALA A CA 1
ATOM 728 C C . ALA A 1 94 ? -40.158 16.752 1.781 1.00 49.78 94 ALA A C 1
ATOM 730 O O . ALA A 1 94 ? -40.772 17.605 2.423 1.00 49.78 94 ALA A O 1
ATOM 731 N N . ALA A 1 95 ? -39.119 16.082 2.282 1.00 44.31 95 ALA A N 1
ATOM 732 C CA . ALA A 1 95 ? -38.595 16.322 3.618 1.00 44.31 95 ALA A CA 1
ATOM 733 C C . ALA A 1 95 ? -38.067 17.765 3.751 1.00 44.31 95 ALA A C 1
ATOM 735 O O . ALA A 1 95 ? -37.477 18.289 2.799 1.00 44.31 95 ALA A O 1
ATOM 736 N N . PRO A 1 96 ? -38.226 18.406 4.924 1.00 49.38 96 PRO A N 1
ATOM 737 C CA . PRO A 1 96 ? -37.613 19.696 5.191 1.00 49.38 96 PRO A CA 1
ATOM 738 C C . PRO A 1 96 ? -36.086 19.567 5.154 1.00 49.38 96 PRO A C 1
ATOM 740 O O . PRO A 1 96 ? -35.501 18.599 5.642 1.00 49.38 96 PRO A O 1
ATOM 743 N N . ARG A 1 97 ? -35.444 20.559 4.535 1.00 45.50 97 ARG A N 1
ATOM 744 C CA . ARG A 1 97 ? -33.991 20.722 4.473 1.00 45.50 97 ARG A CA 1
ATOM 745 C C . ARG A 1 97 ? -33.452 20.796 5.905 1.00 45.50 97 ARG A C 1
ATOM 747 O O . ARG A 1 97 ? -33.755 21.741 6.621 1.00 45.50 97 ARG A O 1
ATOM 754 N N . TRP A 1 98 ? -32.684 19.792 6.318 1.00 46.75 98 TRP A N 1
ATOM 755 C CA . TRP A 1 98 ? -32.055 19.743 7.636 1.00 46.75 98 TRP A CA 1
ATOM 756 C C . TRP A 1 98 ? -30.925 20.778 7.690 1.00 46.75 98 TRP A C 1
ATOM 758 O O . TRP A 1 98 ? -29.790 20.498 7.308 1.00 46.75 98 TRP A O 1
ATOM 768 N N . GLU A 1 99 ? -31.243 21.993 8.127 1.00 46.47 99 GLU A N 1
ATOM 769 C CA . GLU A 1 99 ? -30.250 22.898 8.696 1.00 46.47 99 GLU A CA 1
ATOM 770 C C . GLU A 1 99 ? -29.821 22.352 10.066 1.00 46.47 99 GLU A C 1
ATOM 772 O O . GLU A 1 99 ? -30.651 22.106 10.936 1.00 46.47 99 GLU A O 1
ATOM 777 N N . GLY A 1 100 ? -28.513 22.154 10.248 1.00 50.31 100 GLY A N 1
ATOM 778 C CA . GLY A 1 100 ? -27.889 22.072 11.569 1.00 50.31 100 GLY A CA 1
ATOM 779 C C . GLY A 1 100 ? -28.140 20.795 12.372 1.00 50.31 100 GLY A C 1
ATOM 780 O O . GLY A 1 100 ? -28.804 20.829 13.403 1.00 50.31 100 GLY A O 1
ATOM 781 N N . SER A 1 101 ? -27.494 19.687 12.003 1.00 41.28 101 SER A N 1
ATOM 782 C CA . SER A 1 101 ? -27.172 18.665 13.006 1.00 41.28 101 SER A CA 1
ATOM 783 C C . SER A 1 101 ? -25.840 19.070 13.656 1.00 41.28 101 SER A C 1
ATOM 785 O O . SER A 1 101 ? -24.824 19.051 12.955 1.00 41.28 101 SER A O 1
ATOM 787 N N . PRO A 1 102 ? -25.790 19.484 14.939 1.00 49.62 102 PRO A N 1
ATOM 788 C CA . PRO A 1 102 ? -24.519 19.785 15.585 1.00 49.62 102 PRO A CA 1
ATOM 789 C C . PRO A 1 102 ? -23.687 18.504 15.603 1.00 49.62 102 PRO A C 1
ATOM 791 O O . PRO A 1 102 ? -24.163 17.452 16.040 1.00 49.62 102 PRO A O 1
ATOM 794 N N . ALA A 1 103 ? -22.464 18.584 15.078 1.00 49.47 103 ALA A N 1
ATOM 795 C CA . ALA A 1 103 ? -21.521 17.479 15.130 1.00 49.47 103 ALA A CA 1
ATOM 796 C C . ALA A 1 103 ? -21.421 16.966 16.579 1.00 49.47 103 ALA A C 1
ATOM 798 O O . ALA A 1 103 ? -21.482 17.780 17.511 1.00 49.47 103 ALA A O 1
ATOM 799 N N . PRO A 1 104 ? -21.285 15.645 16.797 1.00 51.84 104 PRO A N 1
ATOM 800 C CA . PRO A 1 104 ? -21.021 15.127 18.131 1.00 51.84 104 PRO A CA 1
ATOM 801 C C . PRO A 1 104 ? -19.817 15.883 18.697 1.00 51.84 104 PRO A C 1
ATOM 803 O O . PRO A 1 104 ? -18.745 15.876 18.091 1.00 51.84 104 PRO A O 1
ATOM 806 N N . ARG A 1 105 ? -20.019 16.599 19.814 1.00 55.53 105 ARG A N 1
ATOM 807 C CA . ARG A 1 105 ? -18.936 17.302 20.506 1.00 55.53 105 ARG A CA 1
ATOM 808 C C . ARG A 1 105 ? -17.916 16.236 20.873 1.00 55.53 105 ARG A C 1
ATOM 810 O O . ARG A 1 105 ? -18.215 15.364 21.688 1.00 55.53 105 ARG A O 1
ATOM 817 N N . MET A 1 106 ? -16.762 16.266 20.210 1.00 53.50 106 MET A N 1
ATOM 818 C CA . MET A 1 106 ? -15.651 15.403 20.579 1.00 53.50 106 MET A CA 1
ATOM 819 C C . MET A 1 106 ? -15.375 15.592 22.076 1.00 53.50 106 MET A C 1
ATOM 821 O O . MET A 1 106 ? -15.504 16.721 22.567 1.00 53.50 106 MET A O 1
ATOM 825 N N . PRO A 1 107 ? -14.992 14.529 22.809 1.00 62.19 107 PRO A N 1
ATOM 826 C CA . PRO A 1 107 ? -14.356 14.733 24.104 1.00 62.19 107 PRO A CA 1
ATOM 827 C C . PRO A 1 107 ? -13.217 15.744 23.911 1.00 62.19 107 PRO A C 1
ATOM 829 O O . PRO A 1 107 ? -12.585 15.745 22.859 1.00 62.19 107 PRO A O 1
ATOM 832 N N . GLY A 1 108 ? -13.013 16.657 24.861 1.00 59.88 108 GLY A N 1
ATOM 833 C CA . GLY A 1 108 ? -11.926 17.634 24.767 1.00 59.88 108 GLY A CA 1
ATOM 834 C C . GLY A 1 108 ? -10.558 16.945 24.675 1.00 59.88 108 GLY A C 1
ATOM 835 O O . GLY A 1 108 ? -10.452 15.758 25.007 1.00 59.88 108 GLY A O 1
ATOM 836 N N . PRO A 1 109 ? -9.508 17.656 24.228 1.00 66.81 109 PRO A N 1
ATOM 837 C CA . PRO A 1 109 ? -8.167 17.092 24.225 1.00 66.81 109 PRO A CA 1
ATOM 838 C C . PRO A 1 109 ? -7.793 16.642 25.642 1.00 66.81 109 PRO A C 1
ATOM 840 O O . PRO A 1 109 ? -8.173 17.310 26.610 1.00 66.81 109 PRO A O 1
ATOM 843 N N . PRO A 1 110 ? -7.050 15.533 25.796 1.00 66.25 110 PRO A N 1
ATOM 844 C CA . PRO A 1 110 ? -6.406 15.226 27.062 1.00 66.25 110 PRO A CA 1
ATOM 845 C C . PRO A 1 110 ? -5.648 16.467 27.548 1.00 66.25 110 PRO A C 1
ATOM 847 O O . PRO A 1 110 ? -4.878 17.051 26.784 1.00 66.25 110 PRO A O 1
ATOM 850 N N . ALA A 1 111 ? -5.884 16.884 28.797 1.00 64.62 111 ALA A N 1
ATOM 851 C CA . ALA A 1 111 ? -5.328 18.122 29.359 1.00 64.62 111 ALA A CA 1
ATOM 852 C C . ALA A 1 111 ? -3.788 18.186 29.270 1.00 64.62 111 ALA A C 1
ATOM 854 O O . ALA A 1 111 ? -3.203 19.263 29.245 1.00 64.62 111 ALA A O 1
ATOM 855 N N . GLU A 1 112 ? -3.146 17.025 29.166 1.00 65.25 112 GLU A N 1
ATOM 856 C CA . GLU A 1 112 ? -1.700 16.843 29.052 1.00 65.25 112 GLU A CA 1
ATOM 857 C C . GLU A 1 112 ? -1.131 17.183 27.663 1.00 65.25 112 GLU A C 1
ATOM 859 O O . GLU A 1 112 ? 0.080 17.329 27.531 1.00 65.25 112 GLU A O 1
ATOM 864 N N . LEU A 1 113 ? -1.963 17.329 26.620 1.00 72.06 113 LEU A N 1
ATOM 865 C CA . LEU A 1 113 ? -1.478 17.579 25.252 1.00 72.06 113 LEU A CA 1
ATOM 866 C C . LEU A 1 113 ? -1.102 19.039 24.970 1.00 72.06 113 LEU A C 1
ATOM 868 O O . LEU A 1 113 ? -0.538 19.307 23.913 1.00 72.06 113 LEU A O 1
ATOM 872 N N . GLY A 1 114 ? -1.444 19.981 25.856 1.00 79.69 114 GLY A N 1
ATOM 873 C CA . GLY A 1 114 ? -1.070 21.394 25.705 1.00 79.69 114 GLY A CA 1
ATOM 874 C C . GLY A 1 114 ? -1.579 22.071 24.424 1.00 79.69 114 GLY A C 1
ATOM 875 O O . GLY A 1 114 ? -1.003 23.067 24.001 1.00 79.69 114 GLY A O 1
ATOM 876 N N . LEU A 1 115 ? -2.629 21.535 23.788 1.00 83.19 115 LEU A N 1
ATOM 877 C CA . LEU A 1 115 ? -3.170 22.088 22.545 1.00 83.19 115 LEU A CA 1
ATOM 878 C C . LEU A 1 115 ? -3.884 23.410 22.810 1.00 83.19 115 LEU A C 1
ATOM 880 O O . LEU A 1 115 ? -4.701 23.506 23.731 1.00 83.19 115 LEU A O 1
ATOM 884 N N . SER A 1 116 ? -3.648 24.402 21.952 1.00 84.06 116 SER A N 1
ATOM 885 C CA . SER A 1 116 ? -4.413 25.642 21.995 1.00 84.06 116 SER A CA 1
ATOM 886 C C . SER A 1 116 ? -5.909 25.364 21.745 1.00 84.06 116 SER A C 1
ATOM 888 O O . SER A 1 116 ? -6.254 24.464 20.968 1.00 84.06 116 SER A O 1
ATOM 890 N N . PRO A 1 117 ? -6.837 26.132 22.354 1.00 80.94 117 PRO A N 1
ATOM 891 C CA . PRO A 1 117 ? -8.277 25.943 22.150 1.00 80.94 117 PRO A CA 1
ATOM 892 C C . PRO A 1 117 ? -8.695 26.020 20.676 1.00 80.94 117 PRO A C 1
ATOM 894 O O . PRO A 1 117 ? -9.598 25.304 20.246 1.00 80.94 117 PRO A O 1
ATOM 897 N N . VAL A 1 118 ? -8.002 26.856 19.897 1.00 82.56 118 VAL A N 1
ATOM 898 C CA . VAL A 1 118 ? -8.224 27.029 18.457 1.00 82.56 118 VAL A CA 1
ATOM 899 C C . VAL A 1 118 ? -7.850 25.751 17.700 1.00 82.56 118 VAL A C 1
ATOM 901 O O . VAL A 1 118 ? -8.655 25.246 16.921 1.00 82.56 118 VAL A O 1
ATOM 904 N N . VAL A 1 119 ? -6.678 25.166 17.972 1.00 84.25 119 VAL A N 1
ATOM 905 C CA . VAL A 1 119 ? -6.245 23.912 17.332 1.00 84.25 119 VAL A CA 1
ATOM 906 C C . VAL A 1 119 ? -7.074 22.717 17.801 1.00 84.25 119 VAL A C 1
ATOM 908 O O . VAL A 1 119 ? -7.414 21.840 17.004 1.00 84.25 119 VAL A O 1
ATOM 911 N N . ALA A 1 120 ? -7.467 22.689 19.074 1.00 84.56 120 ALA A N 1
ATOM 912 C CA . ALA A 1 120 ? -8.348 21.660 19.614 1.00 84.56 120 ALA A CA 1
ATOM 913 C C . ALA A 1 120 ? -9.732 21.665 18.939 1.00 84.56 120 ALA A C 1
ATOM 915 O O . ALA A 1 120 ? -10.304 20.599 18.700 1.00 84.56 120 ALA A O 1
ATOM 916 N N . ALA A 1 121 ? -10.246 22.850 18.593 1.00 84.12 121 ALA A N 1
ATOM 917 C CA . ALA A 1 121 ? -11.531 23.030 17.925 1.00 84.12 121 ALA A CA 1
ATOM 918 C C . ALA A 1 121 ? -11.491 22.789 16.405 1.00 84.12 121 ALA A C 1
ATOM 920 O O . ALA A 1 121 ? -12.552 22.752 15.777 1.00 84.12 121 ALA A O 1
ATOM 921 N N . LEU A 1 122 ? -10.308 22.603 15.802 1.00 82.38 122 LEU A N 1
ATOM 922 C CA . LEU A 1 122 ? -10.201 22.403 14.357 1.00 82.38 122 LEU A CA 1
ATOM 923 C C . LEU A 1 122 ? -10.985 21.164 13.899 1.00 82.38 122 LEU A C 1
ATOM 925 O O . LEU A 1 122 ? -10.843 20.082 14.492 1.00 82.38 122 LEU A O 1
ATOM 929 N N . PRO A 1 123 ? -11.756 21.268 12.800 1.00 85.69 123 PRO A N 1
ATOM 930 C CA . PRO A 1 123 ? -12.315 20.107 12.127 1.00 85.69 123 PRO A CA 1
ATOM 931 C C . PRO A 1 123 ? -11.219 19.105 11.750 1.00 85.69 123 PRO A C 1
ATOM 933 O O . PRO A 1 123 ? -10.110 19.473 11.372 1.00 85.69 123 PRO A O 1
ATOM 936 N N . GLU A 1 124 ? -11.533 17.811 11.822 1.00 83.38 124 GLU A N 1
ATOM 937 C CA . GLU A 1 124 ? -10.562 16.742 11.530 1.00 83.38 124 GLU A CA 1
ATOM 938 C C . GLU A 1 124 ? -9.983 16.844 10.110 1.00 83.38 124 GLU A C 1
ATOM 940 O O . GLU A 1 124 ? -8.806 16.557 9.894 1.00 83.38 124 GLU A O 1
ATOM 945 N N . GLY A 1 125 ? -10.803 17.268 9.142 1.00 85.69 125 GLY A N 1
ATOM 946 C CA . GLY A 1 125 ? -10.362 17.503 7.767 1.00 85.69 125 GLY A CA 1
ATOM 947 C C . GLY A 1 125 ? -9.298 18.596 7.680 1.00 85.69 125 GLY A C 1
ATOM 948 O O . GLY A 1 125 ? -8.256 18.384 7.060 1.00 85.69 125 GLY A O 1
ATOM 949 N N . ASP A 1 126 ? -9.521 19.711 8.371 1.00 86.19 126 ASP A N 1
ATOM 950 C CA . ASP A 1 126 ? -8.622 20.866 8.362 1.00 86.19 126 ASP A CA 1
ATOM 951 C C . ASP A 1 126 ? -7.323 20.552 9.107 1.00 86.19 126 ASP A C 1
ATOM 953 O O . ASP A 1 126 ? -6.235 20.798 8.589 1.00 86.19 126 ASP A O 1
ATOM 957 N N . ALA A 1 127 ? -7.415 19.897 10.270 1.00 88.19 127 ALA A N 1
ATOM 958 C CA . ALA A 1 127 ? -6.242 19.454 11.020 1.00 88.19 127 ALA A CA 1
ATOM 959 C C . ALA A 1 127 ? -5.355 18.507 10.192 1.00 88.19 127 ALA A C 1
ATOM 961 O O . ALA A 1 127 ? -4.129 18.606 10.213 1.00 88.19 127 ALA A O 1
ATOM 962 N N . ARG A 1 128 ? -5.959 17.600 9.411 1.00 90.62 128 ARG A N 1
ATOM 963 C CA . ARG A 1 128 ? -5.216 16.719 8.498 1.00 90.62 128 ARG A CA 1
ATOM 964 C C . ARG A 1 128 ? -4.544 17.479 7.370 1.00 90.62 128 ARG A C 1
ATOM 966 O O . ARG A 1 128 ? -3.405 17.147 7.039 1.00 90.62 128 ARG A O 1
ATOM 973 N N . LEU A 1 129 ? -5.243 18.437 6.770 1.00 90.06 129 LEU A N 1
ATOM 974 C CA . LEU A 1 129 ? -4.721 19.221 5.659 1.00 90.06 129 LEU A CA 1
ATOM 975 C C . LEU A 1 129 ? -3.511 20.047 6.107 1.00 90.06 129 LEU A C 1
ATOM 977 O O . LEU A 1 129 ? -2.443 19.923 5.514 1.00 90.06 129 LEU A O 1
ATOM 981 N N . LEU A 1 130 ? -3.660 20.796 7.200 1.00 89.62 130 LEU A N 1
ATOM 982 C CA . LEU A 1 130 ? -2.612 21.644 7.768 1.00 89.62 130 LEU A CA 1
ATOM 983 C C . LEU A 1 130 ? -1.401 20.823 8.233 1.00 89.62 130 LEU A C 1
ATOM 985 O O . LEU A 1 130 ? -0.266 21.160 7.902 1.00 89.62 130 LEU A O 1
ATOM 989 N N . ALA A 1 131 ? -1.625 19.691 8.912 1.00 90.44 131 ALA A N 1
ATOM 990 C CA . ALA A 1 131 ? -0.539 18.785 9.289 1.00 90.44 131 ALA A CA 1
ATOM 991 C C . ALA A 1 131 ? 0.207 18.239 8.061 1.00 90.44 131 ALA A C 1
ATOM 993 O O . ALA A 1 131 ? 1.433 18.204 8.044 1.00 90.44 131 ALA A O 1
ATOM 994 N N . SER A 1 132 ? -0.525 17.824 7.021 1.00 91.06 132 SER A N 1
ATOM 995 C CA . SER A 1 132 ? 0.086 17.285 5.797 1.00 91.06 132 SER A CA 1
ATOM 996 C C . SER A 1 132 ? 0.870 18.355 5.035 1.00 91.06 132 SER A C 1
ATOM 998 O O . SER A 1 132 ? 1.922 18.056 4.478 1.00 91.06 132 SER A O 1
ATOM 1000 N N . GLN A 1 133 ? 0.385 19.598 5.030 1.00 90.44 133 GLN A N 1
ATOM 1001 C CA . GLN A 1 133 ? 1.079 20.737 4.436 1.00 90.44 133 GLN A CA 1
ATOM 1002 C C . GLN A 1 133 ? 2.398 21.031 5.163 1.00 90.44 133 GLN A C 1
ATOM 1004 O O . GLN A 1 133 ? 3.432 21.141 4.504 1.00 90.44 133 GLN A O 1
ATOM 1009 N N . ALA A 1 134 ? 2.380 21.095 6.498 1.00 89.12 134 ALA A N 1
ATOM 1010 C CA . ALA A 1 134 ? 3.578 21.330 7.306 1.00 89.12 134 ALA A CA 1
ATOM 1011 C C . ALA A 1 134 ? 4.636 20.237 7.091 1.00 89.12 134 ALA A C 1
ATOM 1013 O O . ALA A 1 134 ? 5.804 20.530 6.850 1.00 89.12 134 ALA A O 1
ATOM 1014 N N . GLU A 1 135 ? 4.222 18.967 7.111 1.00 91.38 135 GLU A N 1
ATOM 1015 C CA . GLU A 1 135 ? 5.119 17.826 6.889 1.00 91.38 135 GLU A CA 1
ATOM 1016 C C . GLU A 1 135 ? 5.679 17.784 5.459 1.00 91.38 135 GLU A C 1
ATOM 1018 O O . GLU A 1 135 ? 6.817 17.364 5.261 1.00 91.38 135 GLU A O 1
ATOM 1023 N N . ALA A 1 136 ? 4.906 18.215 4.458 1.00 90.94 136 ALA A N 1
ATOM 1024 C CA . ALA A 1 136 ? 5.377 18.281 3.076 1.00 90.94 136 ALA A CA 1
ATOM 1025 C C . ALA A 1 136 ? 6.430 19.381 2.872 1.00 90.94 136 ALA A C 1
ATOM 1027 O O . ALA A 1 136 ? 7.359 19.197 2.089 1.00 90.94 136 ALA A O 1
ATOM 1028 N N . GLN A 1 137 ? 6.294 20.509 3.574 1.00 89.56 137 GLN A N 1
ATOM 1029 C CA . GLN A 1 137 ? 7.251 21.617 3.517 1.00 89.56 137 GLN A CA 1
ATOM 1030 C C . GLN A 1 137 ? 8.497 21.351 4.376 1.00 89.56 137 GLN A C 1
ATOM 1032 O O . GLN A 1 137 ? 9.603 21.724 3.985 1.00 89.56 137 GLN A O 1
ATOM 1037 N N . HIS A 1 138 ? 8.334 20.658 5.507 1.00 91.25 138 HIS A N 1
ATOM 1038 C CA . HIS A 1 138 ? 9.394 20.383 6.479 1.00 91.25 138 HIS A CA 1
ATOM 1039 C C . HIS A 1 138 ? 9.441 18.886 6.848 1.00 91.25 138 HIS A C 1
ATOM 1041 O O . HIS A 1 138 ? 9.049 18.489 7.951 1.00 91.25 138 HIS A O 1
ATOM 1047 N N . PRO A 1 139 ? 9.937 18.022 5.942 1.00 88.38 139 PRO A N 1
ATOM 1048 C CA . PRO A 1 139 ? 9.843 16.570 6.096 1.00 88.38 139 PRO A CA 1
ATOM 1049 C C . PRO A 1 139 ? 10.668 16.013 7.259 1.00 88.38 139 PRO A C 1
ATOM 1051 O O . PRO A 1 139 ? 10.253 15.036 7.883 1.00 88.38 139 PRO A O 1
ATOM 1054 N N . ASP A 1 140 ? 11.819 16.608 7.572 1.00 89.00 140 ASP A N 1
ATOM 1055 C CA . ASP A 1 140 ? 12.667 16.134 8.672 1.00 89.00 140 ASP A CA 1
ATOM 1056 C C . ASP A 1 140 ? 12.125 16.557 10.040 1.00 89.00 140 ASP A C 1
ATOM 1058 O O . ASP A 1 140 ? 12.085 15.742 10.959 1.00 89.00 140 ASP A O 1
ATOM 1062 N N . TRP A 1 141 ? 11.570 17.767 10.141 1.00 93.00 141 TRP A N 1
ATOM 1063 C CA . TRP A 1 141 ? 10.817 18.205 11.318 1.00 93.00 141 TRP A CA 1
ATOM 1064 C C . TRP A 1 141 ? 9.600 17.303 11.578 1.00 93.00 141 TRP A C 1
ATOM 1066 O O . TRP A 1 141 ? 9.395 16.840 12.699 1.00 93.00 141 TRP A O 1
ATOM 1076 N N . GLY A 1 142 ? 8.842 16.960 10.529 1.00 89.06 142 GLY A N 1
ATOM 1077 C CA . GLY A 1 142 ? 7.679 16.079 10.651 1.00 89.06 142 GLY A CA 1
ATOM 1078 C C . GLY A 1 142 ? 8.020 14.686 11.200 1.00 89.06 142 GLY A C 1
ATOM 1079 O O . GLY A 1 142 ? 7.222 14.089 11.926 1.00 89.06 142 GLY A O 1
ATOM 1080 N N . LYS A 1 143 ? 9.216 14.156 10.901 1.00 90.75 143 LYS A N 1
ATOM 1081 C CA . LYS A 1 143 ? 9.686 12.873 11.458 1.00 90.75 143 LYS A CA 1
ATOM 1082 C C . LYS A 1 143 ? 9.964 12.967 12.957 1.00 90.75 143 LYS A C 1
ATOM 1084 O O . LYS A 1 143 ? 9.565 12.054 13.684 1.00 90.75 143 LYS A O 1
ATOM 1089 N N . GLU A 1 144 ? 10.616 14.038 13.408 1.00 90.00 144 GLU A N 1
ATOM 1090 C CA . GLU A 1 144 ? 10.915 14.250 14.830 1.00 90.00 144 GLU A CA 1
ATOM 1091 C C . GLU A 1 144 ? 9.631 14.464 15.639 1.00 90.00 144 GLU A C 1
ATOM 1093 O O . GLU A 1 144 ? 9.397 13.754 16.616 1.00 90.00 144 GLU A O 1
ATOM 1098 N N . VAL A 1 145 ? 8.706 15.296 15.153 1.00 90.12 145 VAL A N 1
ATOM 1099 C CA . VAL A 1 145 ? 7.412 15.511 15.824 1.00 90.12 145 VAL A CA 1
ATOM 1100 C C . VAL A 1 145 ? 6.615 14.208 15.937 1.00 90.12 145 VAL A C 1
ATOM 1102 O O . VAL A 1 145 ? 6.081 13.880 16.993 1.00 90.12 145 VAL A O 1
ATOM 1105 N N . ARG A 1 146 ? 6.576 13.371 14.892 1.00 88.12 146 ARG A N 1
ATOM 1106 C CA . ARG A 1 146 ? 5.910 12.054 14.976 1.00 88.12 146 ARG A CA 1
ATOM 1107 C C . ARG A 1 146 ? 6.553 11.107 15.989 1.00 88.12 146 ARG A C 1
ATOM 1109 O O . ARG A 1 146 ? 5.876 10.212 16.495 1.00 88.12 146 ARG A O 1
ATOM 1116 N N . LYS A 1 147 ? 7.853 11.247 16.253 1.00 90.25 147 LYS A N 1
ATOM 1117 C CA . LYS A 1 147 ? 8.565 10.448 17.256 1.00 90.25 147 LYS A CA 1
ATOM 1118 C C . LYS A 1 147 ? 8.182 10.883 18.670 1.00 90.25 147 LYS A C 1
ATOM 1120 O O . LYS A 1 147 ? 7.971 10.010 19.510 1.00 90.25 147 LYS A O 1
ATOM 1125 N N . GLU A 1 148 ? 8.033 12.183 18.894 1.00 86.69 148 GLU A N 1
ATOM 1126 C CA . GLU A 1 148 ? 7.566 12.758 20.161 1.00 86.69 148 GLU A CA 1
ATOM 1127 C C . GLU A 1 148 ? 6.095 12.411 20.436 1.00 86.69 148 GLU A C 1
ATOM 1129 O O . GLU A 1 148 ? 5.727 12.073 21.559 1.00 86.69 148 GLU A O 1
ATOM 1134 N N . LEU A 1 149 ? 5.262 12.358 19.393 1.00 87.88 149 LEU A N 1
ATOM 1135 C CA . LEU A 1 149 ? 3.827 12.078 19.508 1.00 87.88 149 LEU A CA 1
ATOM 1136 C C . LEU A 1 149 ? 3.455 10.585 19.600 1.00 87.88 149 LEU A C 1
ATOM 1138 O O . LEU A 1 149 ? 2.279 10.240 19.493 1.00 87.88 149 LEU A O 1
ATOM 1142 N N . ARG A 1 150 ? 4.411 9.670 19.818 1.00 84.69 150 ARG A N 1
ATOM 1143 C CA . ARG A 1 150 ? 4.141 8.213 19.875 1.00 84.69 150 ARG A CA 1
ATOM 1144 C C . ARG A 1 150 ? 3.163 7.785 20.978 1.00 84.69 150 ARG A C 1
ATOM 1146 O O . ARG A 1 150 ? 2.581 6.711 20.861 1.00 84.69 150 ARG A O 1
ATOM 1153 N N . GLY A 1 151 ? 3.001 8.589 22.029 1.00 82.25 151 GLY A N 1
ATOM 1154 C CA . GLY A 1 151 ? 2.058 8.343 23.130 1.00 82.25 151 GLY A CA 1
ATOM 1155 C C . GLY A 1 151 ? 0.709 9.053 22.986 1.00 82.25 151 GLY A C 1
ATOM 1156 O O . GLY A 1 151 ? -0.162 8.874 23.831 1.00 82.25 151 GLY A O 1
ATOM 1157 N N . VAL A 1 152 ? 0.527 9.863 21.940 1.00 85.44 152 VAL A N 1
ATOM 1158 C CA . VAL A 1 152 ? -0.693 10.653 21.746 1.00 85.44 152 VAL A CA 1
ATOM 1159 C C . VAL A 1 152 ? -1.775 9.789 21.091 1.00 85.44 152 VAL A C 1
ATOM 1161 O O . VAL A 1 152 ? -1.480 9.084 20.120 1.00 85.44 152 VAL A O 1
ATOM 1164 N N . PRO A 1 153 ? -3.035 9.833 21.569 1.00 85.94 153 PRO A N 1
ATOM 1165 C CA . PRO A 1 153 ? -4.125 9.097 20.937 1.00 85.94 153 PRO A CA 1
ATOM 1166 C C . PRO A 1 153 ? -4.290 9.483 19.463 1.00 85.94 153 PRO A C 1
ATOM 1168 O O . PRO A 1 153 ? -4.156 10.653 19.093 1.00 85.94 153 PRO A O 1
ATOM 1171 N N . ALA A 1 154 ? -4.585 8.502 18.609 1.00 84.12 154 ALA A N 1
ATOM 1172 C CA . ALA A 1 154 ? -4.543 8.650 17.153 1.00 84.12 154 ALA A CA 1
ATOM 1173 C C . ALA A 1 154 ? -5.445 9.781 16.622 1.00 84.12 154 ALA A C 1
ATOM 1175 O O . ALA A 1 154 ? -5.097 10.448 15.647 1.00 84.12 154 ALA A O 1
ATOM 1176 N N . GLU A 1 155 ? -6.577 10.020 17.280 1.00 84.19 155 GLU A N 1
ATOM 1177 C CA . GLU A 1 155 ? -7.540 11.080 16.979 1.00 84.19 155 GLU A CA 1
ATOM 1178 C C . GLU A 1 155 ? -7.030 12.501 17.294 1.00 84.19 155 GLU A C 1
ATOM 1180 O O . GLU A 1 155 ? -7.544 13.481 16.750 1.00 84.19 155 GLU A O 1
ATOM 1185 N N . TRP A 1 156 ? -5.983 12.625 18.116 1.00 88.31 156 TRP A N 1
ATOM 1186 C CA . TRP A 1 156 ? -5.356 13.901 18.481 1.00 88.31 156 TRP A CA 1
ATOM 1187 C C . TRP A 1 156 ? -4.031 14.158 17.775 1.00 88.31 156 TRP A C 1
ATOM 1189 O O . TRP A 1 156 ? -3.630 15.315 17.667 1.00 88.31 156 TRP A O 1
ATOM 1199 N N . VAL A 1 157 ? -3.380 13.124 17.230 1.00 91.00 157 VAL A N 1
ATOM 1200 C CA . VAL A 1 157 ? -2.058 13.237 16.584 1.00 91.00 157 VAL A CA 1
ATOM 1201 C C . VAL A 1 157 ? -2.027 14.348 15.536 1.00 91.00 157 VAL A C 1
ATOM 1203 O O . VAL A 1 157 ? -1.082 15.127 15.493 1.00 91.00 157 VAL A O 1
ATOM 1206 N N . LYS A 1 158 ? -3.061 14.469 14.696 1.00 92.69 158 LYS A N 1
ATOM 1207 C CA . LYS A 1 158 ? -3.080 15.496 13.644 1.00 92.69 158 LYS A CA 1
ATOM 1208 C C . LYS A 1 158 ? -3.219 16.910 14.195 1.00 92.69 158 LYS A C 1
ATOM 1210 O O . LYS A 1 158 ? -2.532 17.797 13.707 1.00 92.69 158 LYS A O 1
ATOM 1215 N N . ARG A 1 159 ? -4.016 17.110 15.245 1.00 91.56 159 ARG A N 1
ATOM 1216 C CA . ARG A 1 159 ? -4.116 18.406 15.933 1.00 91.56 159 ARG A CA 1
ATOM 1217 C C . ARG A 1 159 ? -2.823 18.744 16.676 1.00 91.56 159 ARG A C 1
ATOM 1219 O O . ARG A 1 159 ? -2.380 19.877 16.605 1.00 91.56 159 ARG A O 1
ATOM 1226 N N . ALA A 1 160 ? -2.163 17.759 17.280 1.00 91.38 160 ALA A N 1
ATOM 1227 C CA . ALA A 1 160 ? -0.862 17.954 17.915 1.00 91.38 160 ALA A CA 1
ATOM 1228 C C . ALA A 1 160 ? 0.249 18.315 16.917 1.00 91.38 160 ALA A C 1
ATOM 1230 O O . ALA A 1 160 ? 1.061 19.190 17.195 1.00 91.38 160 ALA A O 1
ATOM 1231 N N . ILE A 1 161 ? 0.245 17.716 15.721 1.00 92.50 161 ILE A N 1
ATOM 1232 C CA . ILE A 1 161 ? 1.162 18.119 14.643 1.00 92.50 161 ILE A CA 1
ATOM 1233 C C . ILE A 1 161 ? 0.877 19.557 14.200 1.00 92.50 161 ILE A C 1
ATOM 1235 O O . ILE A 1 161 ? 1.818 20.308 13.964 1.00 92.50 161 ILE A O 1
ATOM 1239 N N . VAL A 1 162 ? -0.395 19.956 14.095 1.00 92.31 162 VAL A N 1
ATOM 1240 C CA . VAL A 1 162 ? -0.752 21.344 13.757 1.00 92.31 162 VAL A CA 1
ATOM 1241 C C . VAL A 1 162 ? -0.295 22.310 14.844 1.00 92.31 162 VAL A C 1
ATOM 1243 O O . VAL A 1 162 ? 0.314 23.314 14.509 1.00 92.31 162 VAL A O 1
ATOM 1246 N N . GLU A 1 163 ? -0.510 22.003 16.123 1.00 92.00 163 GLU A N 1
ATOM 1247 C CA . GLU A 1 163 ? -0.022 22.831 17.235 1.00 92.00 163 GLU A CA 1
ATOM 1248 C C . GLU A 1 163 ? 1.503 23.005 17.173 1.00 92.00 163 GLU A C 1
ATOM 1250 O O . GLU A 1 163 ? 1.999 24.129 17.201 1.00 92.00 163 GLU A O 1
ATOM 1255 N N . ALA A 1 164 ? 2.249 21.914 16.975 1.00 90.62 164 ALA A N 1
ATOM 1256 C CA . ALA A 1 164 ? 3.698 21.979 16.803 1.00 90.62 164 ALA A CA 1
ATOM 1257 C C . ALA A 1 164 ? 4.098 22.803 15.562 1.00 90.62 164 ALA A C 1
ATOM 1259 O O . ALA A 1 164 ? 5.075 23.549 15.603 1.00 90.62 164 ALA A O 1
ATOM 1260 N N . ALA A 1 165 ? 3.346 22.695 14.459 1.00 90.75 165 ALA A N 1
ATOM 1261 C CA . ALA A 1 165 ? 3.589 23.469 13.240 1.00 90.75 165 ALA A CA 1
ATOM 1262 C C . ALA A 1 165 ? 3.356 24.968 13.460 1.00 90.75 165 ALA A C 1
ATOM 1264 O O . ALA A 1 165 ? 4.091 25.790 12.918 1.00 90.75 165 ALA A O 1
ATOM 1265 N N . VAL A 1 166 ? 2.341 25.323 14.250 1.00 90.19 166 VAL A N 1
ATOM 1266 C CA . VAL A 1 166 ? 2.012 26.707 14.610 1.00 90.19 166 VAL A CA 1
ATOM 1267 C C . VAL A 1 166 ? 3.093 27.296 15.503 1.00 90.19 166 VAL A C 1
ATOM 1269 O O . VAL A 1 166 ? 3.591 28.380 15.214 1.00 90.19 166 VAL A O 1
ATOM 1272 N N . GLN A 1 167 ? 3.521 26.561 16.531 1.00 87.50 167 GLN A N 1
ATOM 1273 C CA . GLN A 1 167 ? 4.606 26.982 17.424 1.00 87.50 167 GLN A CA 1
ATOM 1274 C C . GLN A 1 167 ? 5.935 27.159 16.678 1.00 87.50 167 GLN A C 1
ATOM 1276 O O . GLN A 1 167 ? 6.702 28.069 16.983 1.00 87.50 167 GLN A O 1
ATOM 1281 N N . ALA A 1 168 ? 6.189 26.330 15.661 1.00 85.75 168 ALA A N 1
ATOM 1282 C CA . ALA A 1 168 ? 7.348 26.456 14.782 1.00 85.75 168 ALA A CA 1
ATOM 1283 C C . ALA A 1 168 ? 7.196 27.541 13.691 1.00 85.75 168 ALA A C 1
ATOM 1285 O O . ALA A 1 168 ? 8.155 27.823 12.974 1.00 85.75 168 ALA A O 1
ATOM 1286 N N . GLY A 1 169 ? 6.012 28.150 13.548 1.00 87.19 169 GLY A N 1
ATOM 1287 C CA . GLY A 1 169 ? 5.727 29.183 12.548 1.00 87.19 169 GLY A CA 1
ATOM 1288 C C . GLY A 1 169 ? 5.547 28.666 11.115 1.00 87.19 169 GLY A C 1
ATOM 1289 O O . GLY A 1 169 ? 5.625 29.448 10.171 1.00 87.19 169 GLY A O 1
ATOM 1290 N N . TYR A 1 170 ? 5.314 27.365 10.928 1.00 85.50 170 TYR A N 1
ATOM 1291 C CA . TYR A 1 170 ? 5.155 26.740 9.608 1.00 85.50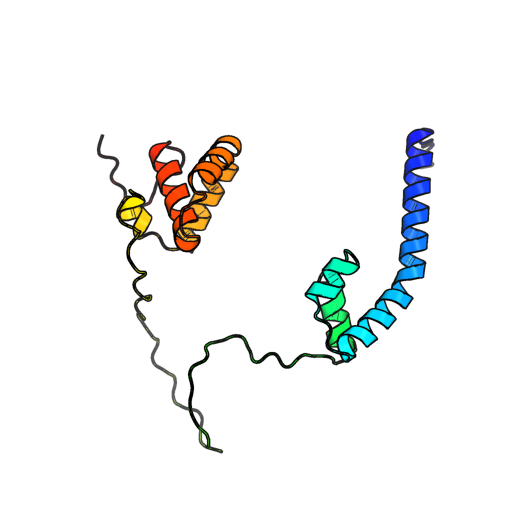 170 TYR A CA 1
ATOM 1292 C C . TYR A 1 170 ? 3.734 26.843 9.059 1.00 85.50 170 TYR A C 1
ATOM 1294 O O . TYR A 1 170 ? 3.528 26.793 7.848 1.00 85.50 170 TYR A O 1
ATOM 1302 N N . VAL A 1 171 ? 2.741 26.978 9.939 1.00 83.81 171 VAL A N 1
ATOM 1303 C CA . VAL A 1 171 ? 1.331 27.048 9.556 1.00 83.81 171 VAL A CA 1
ATOM 1304 C C . VAL A 1 171 ? 0.608 28.087 10.406 1.00 83.81 171 VAL A C 1
ATOM 1306 O O . VAL A 1 171 ? 0.807 28.154 11.613 1.00 83.81 171 VAL A O 1
ATOM 1309 N N . GLY A 1 172 ? -0.258 28.880 9.774 1.00 79.56 172 GLY A N 1
ATOM 1310 C CA . GLY A 1 172 ? -1.209 29.752 10.464 1.00 79.56 172 GLY A CA 1
ATOM 1311 C C . GLY A 1 172 ? -2.571 29.074 10.601 1.00 79.56 172 GLY A C 1
ATOM 1312 O O . GLY A 1 172 ? -3.044 28.437 9.659 1.00 79.56 172 GLY A O 1
ATOM 1313 N N . VAL A 1 173 ? -3.218 29.221 11.757 1.00 72.81 173 VAL A N 1
ATOM 1314 C CA . VAL A 1 173 ? -4.580 28.713 11.981 1.00 72.81 173 VAL A CA 1
ATOM 1315 C C . VAL A 1 173 ? -5.568 29.871 11.834 1.00 72.81 173 VAL A C 1
ATOM 1317 O O . VAL A 1 173 ? -5.348 30.927 12.432 1.00 72.81 173 VAL A O 1
ATOM 1320 N N . PRO A 1 174 ? -6.649 29.722 11.045 1.00 61.03 174 PRO A N 1
ATOM 1321 C CA . PRO A 1 174 ? -7.637 30.782 10.886 1.00 61.03 174 PRO A CA 1
ATOM 1322 C C . PRO A 1 174 ? -8.294 31.109 12.235 1.00 61.03 174 PRO A C 1
ATOM 1324 O O . PRO A 1 174 ? -8.906 30.245 12.857 1.00 61.03 174 PR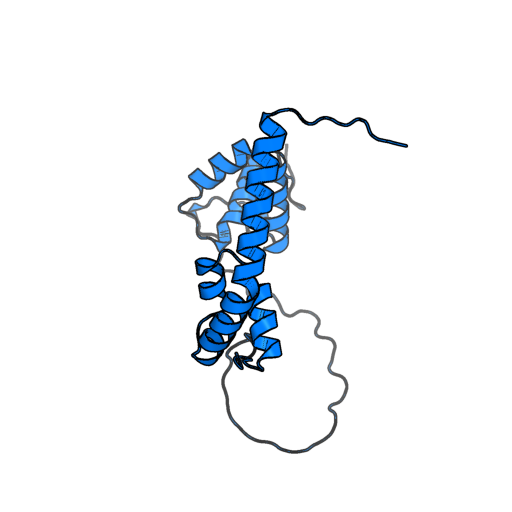O A O 1
ATOM 1327 N N . GLY A 1 175 ? -8.156 32.362 12.680 1.00 59.41 175 GLY A N 1
ATOM 1328 C CA . GLY A 1 175 ? -8.721 32.863 13.941 1.00 59.41 175 GLY A CA 1
ATOM 1329 C C . GLY A 1 175 ? -7.758 32.895 15.134 1.00 59.41 175 GLY A C 1
ATOM 1330 O O . GLY A 1 175 ? -8.174 33.293 16.216 1.00 59.41 175 GLY A O 1
ATOM 1331 N N . GLY A 1 176 ? -6.489 32.511 14.959 1.00 50.00 176 GLY A N 1
ATOM 1332 C CA . GLY A 1 176 ? -5.445 32.785 15.945 1.00 50.00 176 GLY A CA 1
ATOM 1333 C C . GLY A 1 176 ? -4.938 34.214 15.786 1.00 50.00 176 GLY A C 1
ATOM 1334 O O . GLY A 1 176 ? -4.147 34.485 14.884 1.00 50.00 176 GLY A O 1
ATOM 1335 N N . GLU A 1 177 ? -5.400 35.133 16.631 1.00 39.16 177 GLU A N 1
ATOM 1336 C CA . GLU A 1 177 ? -4.731 36.420 16.815 1.00 39.16 177 GLU A CA 1
ATOM 1337 C C . GLU A 1 177 ? -3.304 36.137 17.293 1.00 39.16 177 GLU A C 1
ATOM 1339 O O . GLU A 1 177 ? -3.068 35.721 18.424 1.00 39.16 177 GLU A O 1
ATOM 1344 N N . THR A 1 178 ? -2.332 36.317 16.402 1.00 46.34 178 THR A N 1
ATOM 1345 C CA . THR A 1 178 ? -0.941 36.507 16.798 1.00 46.34 178 THR A CA 1
ATOM 1346 C C . THR A 1 178 ? -0.854 37.879 17.457 1.00 46.34 178 THR A C 1
ATOM 1348 O O . THR A 1 178 ? -0.572 38.871 16.782 1.00 46.34 178 THR A O 1
ATOM 1351 N N . GLU A 1 179 ? -1.168 37.953 18.749 1.00 39.62 179 GLU A N 1
ATOM 1352 C CA . GLU A 1 179 ? -0.800 39.106 19.565 1.00 39.62 179 GLU A CA 1
ATOM 1353 C C . GLU A 1 179 ? 0.731 39.095 19.683 1.00 39.62 179 GLU A C 1
ATOM 1355 O O . GLU A 1 179 ? 1.341 38.105 20.098 1.00 39.62 179 GLU A O 1
ATOM 1360 N N . LYS A 1 180 ? 1.338 40.155 19.155 1.00 38.31 180 LYS A N 1
ATOM 1361 C CA . LYS A 1 180 ? 2.779 40.394 19.086 1.00 38.31 180 LYS A CA 1
ATOM 1362 C C . LYS A 1 180 ? 3.225 41.231 20.272 1.00 38.31 180 LYS A C 1
ATOM 1364 O O . LYS A 1 180 ? 2.455 42.148 20.632 1.00 38.31 180 LYS A O 1
#